Protein AF-A0A914FU04-F1 (afdb_monomer_lite)

Sequence (182 aa):
MMMSKKISLRIQPLIRNKRVRVFAIINTILTILNLILFIGCMVILGFLIFEAVEVSKRSQQDKPCIFQWTEWSPCPATCATSDKPPMKTRSVNQSSIIQARGSIYKPCPKDLASRKDFAPCNTHRCPIKLSSINEWTQCFREDVTNQNTKCYQMRNLTIGDYLVEIDIPDLTKDCDCRNAVN

pLDDT: mean 88.13, std 11.22, range [48.03, 98.06]

Foldseek 3Di:
DVVVVVVCVVCVVVCPDPVSVVVVVVVVVVVVVVVVVVVVVVVVVVVVVVVVVVVVVVQQDWDEWDWDKDDKDDFPDLADQDQAATKIKIAIPPVRTDFTGHDPYDTDDPCRRVDMDIDGDRHQHEADELVVQPAWDWKAFPDPVDLPGWIKIARDDDDDRHHYDDPDPPRIDTDDPVRHDD

Secondary structure (DSSP, 8-state):
-HHHHHHHHHHHHHHT-HHHHHHHHHHHHHHHHHHHHHHHHHHHHHHHHHHHHHHHHHHHS-B--B--BPPPPPPS-SSBSSSS--EEEEEB-GGG-B--BSSSSPPPPTTGGG-EEEEE---SBPPEEGGG---BPPEEES-SS-TT--EEEEB---SSS--EE---S--EEE--GGGEE-

Structure (mmCIF, N/CA/C/O backbone):
data_AF-A0A914FU04-F1
#
_entry.id   AF-A0A914FU04-F1
#
loop_
_atom_site.group_PDB
_atom_site.id
_atom_site.type_symbol
_atom_site.label_atom_id
_atom_site.label_alt_id
_atom_site.label_comp_id
_atom_site.label_asym_id
_atom_site.label_entity_id
_atom_site.label_seq_id
_atom_site.pdbx_PDB_ins_code
_atom_site.Cartn_x
_atom_site.Cartn_y
_atom_site.Cartn_z
_atom_site.occupancy
_atom_site.B_iso_or_equiv
_atom_site.auth_seq_id
_atom_site.auth_comp_id
_atom_site.auth_asym_id
_atom_site.auth_atom_id
_atom_site.pdbx_PDB_model_num
ATOM 1 N N . MET A 1 1 ? -36.208 11.514 84.196 1.00 48.03 1 MET A N 1
ATOM 2 C CA . MET A 1 1 ? -35.843 10.158 84.686 1.00 48.03 1 MET A CA 1
ATOM 3 C C . MET A 1 1 ? -37.041 9.236 85.011 1.00 48.03 1 MET A C 1
ATOM 5 O O . MET A 1 1 ? -36.856 8.028 85.066 1.00 48.03 1 MET A O 1
ATOM 9 N N . MET A 1 2 ? -38.278 9.738 85.176 1.00 49.72 2 MET A N 1
ATOM 10 C CA . MET A 1 2 ? -39.459 8.919 85.544 1.00 49.72 2 MET A CA 1
ATOM 11 C C . MET A 1 2 ? -40.087 8.087 84.401 1.00 49.72 2 MET A C 1
ATOM 13 O O . MET A 1 2 ? -40.674 7.038 84.662 1.00 49.72 2 MET A O 1
ATOM 17 N N . MET A 1 3 ? -39.948 8.504 83.136 1.00 48.69 3 MET A N 1
ATOM 18 C CA . MET A 1 3 ? -40.552 7.801 81.986 1.00 48.69 3 MET A CA 1
ATOM 19 C C . MET A 1 3 ? -39.904 6.436 81.692 1.00 48.69 3 MET A C 1
ATOM 21 O O . MET A 1 3 ? -40.602 5.482 81.362 1.00 48.69 3 MET A O 1
ATOM 25 N N . SER A 1 4 ? -38.589 6.313 81.901 1.00 55.47 4 SER A N 1
ATOM 26 C CA . SER A 1 4 ? -37.838 5.068 81.666 1.00 55.47 4 SER A CA 1
ATOM 27 C C . SER A 1 4 ? -38.262 3.931 82.618 1.00 55.47 4 SER A C 1
ATOM 29 O O . SER A 1 4 ? -38.421 2.784 82.200 1.00 55.47 4 SER A O 1
ATOM 31 N N . LYS A 1 5 ? -38.586 4.252 83.884 1.00 56.50 5 LYS A N 1
ATOM 32 C CA . LYS A 1 5 ? -39.082 3.267 84.868 1.00 56.50 5 LYS A CA 1
ATOM 33 C C . LYS A 1 5 ? -40.467 2.707 84.515 1.00 56.50 5 LYS A C 1
ATOM 35 O O . LYS A 1 5 ? -40.684 1.508 84.669 1.00 56.50 5 LYS A O 1
ATOM 40 N N . LYS A 1 6 ? -41.389 3.540 84.010 1.00 56.69 6 LYS A N 1
ATOM 41 C CA . LYS A 1 6 ? -42.739 3.099 83.594 1.00 56.69 6 LYS A CA 1
ATOM 42 C C . LYS A 1 6 ? -42.705 2.175 82.374 1.00 56.69 6 LYS A C 1
ATOM 44 O O . LYS A 1 6 ? -43.492 1.236 82.306 1.00 56.69 6 LYS A O 1
ATOM 49 N N . ILE A 1 7 ? -41.793 2.424 81.435 1.00 59.19 7 ILE A N 1
ATOM 50 C CA . ILE A 1 7 ? -41.605 1.586 80.243 1.00 59.19 7 ILE A CA 1
ATOM 51 C C . ILE A 1 7 ? -41.014 0.224 80.645 1.00 59.19 7 ILE A C 1
ATOM 53 O O . ILE A 1 7 ? -41.550 -0.812 80.261 1.00 59.19 7 ILE A O 1
ATOM 57 N N . SER A 1 8 ? -39.999 0.212 81.515 1.00 58.03 8 SER A N 1
ATOM 58 C CA . SER A 1 8 ? -39.380 -1.019 82.034 1.00 58.03 8 SER A CA 1
ATOM 59 C C . SER A 1 8 ? -40.375 -1.946 82.761 1.00 58.03 8 SER A C 1
ATOM 61 O O . SER A 1 8 ? -40.455 -3.136 82.448 1.00 58.03 8 SER A O 1
ATOM 63 N N . LEU A 1 9 ? -41.221 -1.396 83.643 1.00 58.91 9 LEU A N 1
ATOM 64 C CA . LEU A 1 9 ? -42.242 -2.154 84.391 1.00 58.91 9 LEU A CA 1
ATOM 65 C C . LEU A 1 9 ? -43.333 -2.766 83.4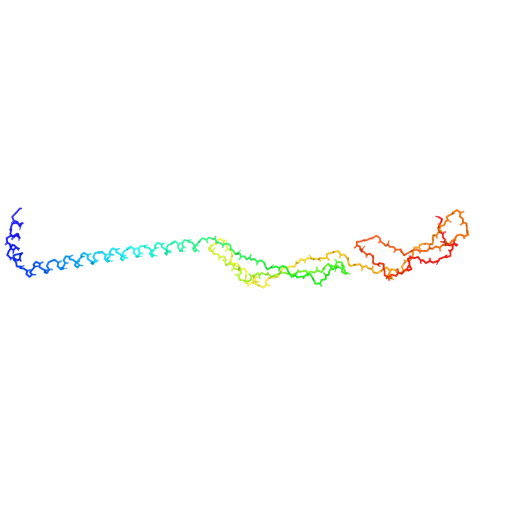96 1.00 58.91 9 LEU A C 1
ATOM 67 O O . LEU A 1 9 ? -43.872 -3.826 83.809 1.00 58.91 9 LEU A O 1
ATOM 71 N N . ARG A 1 10 ? -43.662 -2.117 82.373 1.00 62.94 10 ARG A N 1
ATOM 72 C CA . ARG A 1 10 ? -44.714 -2.572 81.447 1.00 62.94 10 ARG A CA 1
ATOM 73 C C . ARG A 1 10 ? -44.221 -3.649 80.474 1.00 62.94 10 ARG A C 1
ATOM 75 O O . ARG A 1 10 ? -45.011 -4.473 80.025 1.00 62.94 10 ARG A O 1
ATOM 82 N N . ILE A 1 11 ? -42.922 -3.664 80.175 1.00 65.19 11 ILE A N 1
ATOM 83 C CA . ILE A 1 11 ? -42.288 -4.612 79.244 1.00 65.19 11 ILE A CA 1
ATOM 84 C C . ILE A 1 11 ? -41.817 -5.890 79.968 1.00 65.19 11 ILE A C 1
ATOM 86 O O . ILE A 1 11 ? -41.813 -6.973 79.379 1.00 65.19 11 ILE A O 1
ATOM 90 N N . GLN A 1 12 ? -41.490 -5.801 81.261 1.00 65.31 12 GLN A N 1
ATOM 91 C CA . GLN A 1 12 ? -41.083 -6.931 82.109 1.00 65.31 12 GLN A CA 1
ATOM 92 C C . GLN A 1 12 ? -41.983 -8.189 82.015 1.00 65.31 12 GLN A C 1
ATOM 94 O O . GLN A 1 12 ? -41.436 -9.284 81.845 1.00 65.31 12 GLN A O 1
ATOM 99 N N . PRO A 1 13 ? -43.331 -8.096 82.079 1.00 63.00 13 PRO A N 1
ATOM 100 C CA . PRO A 1 13 ? -44.198 -9.272 81.952 1.00 63.00 13 PRO A CA 1
ATOM 101 C C . PRO A 1 13 ? -44.261 -9.831 80.521 1.00 63.00 13 PRO A C 1
ATOM 103 O O . PRO A 1 13 ? -44.359 -11.047 80.355 1.00 63.00 13 PRO A O 1
ATOM 106 N N . LEU A 1 14 ? -44.128 -8.989 79.486 1.00 61.16 14 LEU A N 1
ATOM 107 C CA . LEU A 1 14 ? -44.060 -9.436 78.085 1.00 61.16 14 LEU A CA 1
ATOM 108 C C . LEU A 1 14 ? -42.765 -10.200 77.791 1.00 61.16 14 LEU A C 1
ATOM 110 O O . LEU A 1 14 ? -42.796 -11.245 77.143 1.00 61.16 14 LEU A O 1
ATOM 114 N N . ILE A 1 15 ? -41.635 -9.719 78.314 1.00 64.31 15 ILE A N 1
ATOM 115 C CA . ILE A 1 15 ? -40.326 -10.368 78.162 1.00 64.31 15 ILE A CA 1
ATOM 116 C C . ILE A 1 15 ? -40.295 -11.737 78.849 1.00 64.31 15 ILE A C 1
ATOM 118 O O . ILE A 1 15 ? -39.498 -12.586 78.467 1.00 64.31 15 ILE A O 1
ATOM 122 N N . ARG A 1 16 ? -41.141 -12.003 79.848 1.00 72.94 16 ARG A N 1
ATOM 123 C CA . ARG A 1 16 ? -41.168 -13.297 80.551 1.00 72.94 16 ARG A CA 1
ATOM 124 C C . ARG A 1 16 ? -41.866 -14.407 79.750 1.00 72.94 16 ARG A C 1
ATOM 126 O O . ARG A 1 16 ? -41.685 -15.583 80.062 1.00 72.94 16 ARG A O 1
ATOM 133 N N . ASN A 1 17 ? -42.626 -14.065 78.707 1.00 81.56 17 ASN A N 1
ATOM 134 C CA . ASN A 1 17 ? -43.338 -15.033 77.874 1.00 81.56 17 ASN A CA 1
ATOM 135 C C . ASN A 1 17 ? -42.405 -15.664 76.819 1.00 81.56 17 ASN A C 1
ATOM 137 O O . ASN A 1 17 ? -41.857 -14.972 75.959 1.00 81.56 17 ASN A O 1
ATOM 141 N N . LYS A 1 18 ? -42.261 -17.001 76.851 1.00 80.75 18 LYS A N 1
ATOM 142 C CA . LYS A 1 18 ? -41.413 -17.767 75.915 1.00 80.75 18 LYS A CA 1
ATOM 143 C C . LYS A 1 18 ? -41.733 -17.477 74.445 1.00 80.75 18 LYS A C 1
ATOM 145 O O . LYS A 1 18 ? -40.806 -17.341 73.654 1.00 80.75 18 LYS A O 1
ATOM 150 N N . ARG A 1 19 ? -43.015 -17.344 74.079 1.00 84.56 19 ARG A N 1
ATOM 151 C CA . ARG A 1 19 ? -43.423 -17.094 72.684 1.00 84.56 19 ARG A CA 1
ATOM 152 C C . ARG A 1 19 ? -42.933 -15.729 72.200 1.00 84.56 19 ARG A C 1
ATOM 154 O O . ARG A 1 19 ? -42.362 -15.636 71.122 1.00 84.56 19 ARG A O 1
ATOM 161 N N . VAL A 1 20 ? -43.078 -14.698 73.034 1.00 84.88 20 VAL A N 1
ATOM 162 C CA . VAL A 1 20 ? -42.645 -13.325 72.721 1.00 84.88 20 VAL A CA 1
ATOM 163 C C . VAL A 1 20 ? -41.125 -13.255 72.534 1.00 84.88 20 VAL A C 1
ATOM 165 O O . VAL A 1 20 ? -40.662 -12.596 71.609 1.00 84.88 20 VAL A O 1
ATOM 168 N N . ARG A 1 21 ? -40.340 -13.98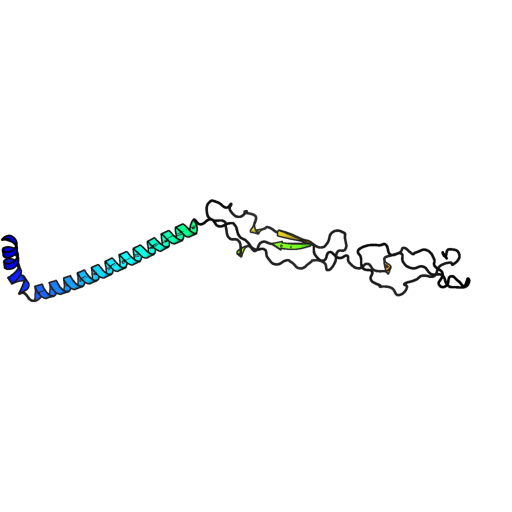7 73.339 1.00 81.81 21 ARG A N 1
ATOM 169 C CA . ARG A 1 21 ? -38.878 -14.080 73.158 1.00 81.81 21 ARG A CA 1
ATOM 170 C C . ARG A 1 21 ? -38.483 -14.749 71.846 1.00 81.81 21 ARG A C 1
ATOM 172 O O . ARG A 1 21 ? -37.610 -14.238 71.158 1.00 81.81 21 ARG A O 1
ATOM 179 N N . VAL A 1 22 ? -39.119 -15.868 71.496 1.00 87.12 22 VAL A N 1
ATOM 180 C CA . VAL A 1 22 ? -38.835 -16.578 70.238 1.00 87.12 22 VAL A CA 1
ATOM 181 C C . VAL A 1 22 ? -39.160 -15.689 69.035 1.00 87.12 22 VAL A C 1
ATOM 183 O O . VAL A 1 22 ? -38.320 -15.544 68.152 1.00 87.12 22 VAL A O 1
ATOM 186 N N . PHE A 1 23 ? -40.311 -15.009 69.039 1.00 88.25 23 PHE A N 1
ATOM 187 C CA . PHE A 1 23 ? -40.650 -14.031 67.999 1.00 88.25 23 PHE A CA 1
ATOM 188 C C . PHE A 1 23 ? -39.658 -12.862 67.936 1.00 88.25 23 PHE A C 1
ATOM 190 O O . PHE A 1 23 ? -39.280 -12.448 66.844 1.00 88.25 23 PHE A O 1
ATOM 197 N N . ALA A 1 24 ? -39.189 -12.354 69.081 1.00 87.69 24 ALA A N 1
ATOM 198 C CA . ALA A 1 24 ? -38.183 -11.294 69.117 1.00 87.69 24 ALA A CA 1
ATOM 199 C C . ALA A 1 24 ? -36.833 -11.749 68.534 1.00 87.69 24 ALA A C 1
ATOM 201 O O . ALA A 1 24 ? -36.202 -10.987 67.804 1.00 87.69 24 ALA A O 1
ATOM 202 N N . ILE A 1 25 ? -36.413 -12.993 68.794 1.00 89.31 25 ILE A N 1
ATOM 203 C CA . ILE A 1 25 ? -35.187 -13.576 68.227 1.00 89.31 25 ILE A CA 1
ATOM 204 C C . ILE A 1 25 ? -35.327 -13.730 66.710 1.00 89.31 25 ILE A C 1
ATOM 206 O O . ILE A 1 25 ? -34.455 -13.277 65.976 1.00 89.31 25 ILE A O 1
ATOM 210 N N . ILE A 1 26 ? -36.440 -14.296 66.233 1.00 92.50 26 ILE A N 1
ATOM 211 C CA . ILE A 1 26 ? -36.700 -14.474 64.796 1.00 92.50 26 ILE A CA 1
ATOM 212 C C . ILE A 1 26 ? -36.731 -13.120 64.076 1.00 92.50 26 ILE A C 1
ATOM 214 O O . ILE A 1 26 ? -36.065 -12.963 63.057 1.00 92.50 26 ILE A O 1
ATOM 218 N N . ASN A 1 27 ? -37.427 -12.121 64.629 1.00 92.25 27 ASN A N 1
ATOM 219 C CA . ASN A 1 27 ? -37.453 -10.772 64.061 1.00 92.25 27 ASN A CA 1
ATOM 220 C C . ASN A 1 27 ? -36.069 -10.121 64.049 1.00 92.25 27 ASN A C 1
ATOM 222 O O . ASN A 1 27 ? -35.742 -9.455 63.076 1.00 92.25 27 ASN A O 1
ATOM 226 N N . THR A 1 28 ? -35.255 -10.337 65.087 1.00 93.00 28 THR A N 1
ATOM 227 C CA . THR A 1 28 ? -33.868 -9.843 65.132 1.00 93.00 28 THR A CA 1
ATOM 228 C C . THR A 1 28 ? -32.998 -10.499 64.057 1.00 93.00 28 THR A C 1
ATOM 230 O O . THR A 1 28 ? -32.214 -9.829 63.394 1.00 93.00 28 THR A O 1
ATOM 233 N N . ILE A 1 29 ? -33.144 -11.807 63.840 1.00 95.31 29 ILE A N 1
ATOM 234 C CA . ILE A 1 29 ? -32.414 -12.517 62.780 1.00 95.31 29 ILE A CA 1
ATOM 235 C C . ILE A 1 29 ? -32.860 -12.014 61.400 1.00 95.31 29 ILE A C 1
ATOM 237 O O . ILE A 1 29 ? -32.022 -11.727 60.548 1.00 95.31 29 ILE A O 1
ATOM 241 N N . LEU A 1 30 ? -34.168 -11.852 61.187 1.00 94.69 30 LEU A N 1
ATOM 242 C CA . LEU A 1 30 ? -34.728 -11.331 59.938 1.00 94.69 30 LEU A CA 1
ATOM 243 C C . LEU A 1 30 ? -34.289 -9.891 59.658 1.00 94.69 30 LEU A C 1
ATOM 245 O O . LEU A 1 30 ? -34.007 -9.560 58.507 1.00 94.69 30 LEU A O 1
ATOM 249 N N . THR A 1 31 ? -34.204 -9.024 60.669 1.00 96.00 31 THR A N 1
ATOM 250 C CA . THR A 1 31 ? -33.689 -7.660 60.478 1.00 96.00 31 THR A CA 1
ATOM 251 C C . THR A 1 31 ? -32.204 -7.659 60.143 1.00 96.00 31 THR A C 1
ATOM 253 O O . THR A 1 31 ? -31.807 -6.912 59.253 1.00 96.00 31 THR A O 1
ATOM 256 N N . ILE A 1 32 ? -31.394 -8.523 60.764 1.00 96.12 32 ILE A N 1
ATOM 257 C CA . ILE A 1 32 ? -29.972 -8.675 60.411 1.00 96.12 32 ILE A CA 1
ATOM 258 C C . ILE A 1 32 ? -29.816 -9.162 58.964 1.00 96.12 32 ILE A C 1
ATOM 260 O O . ILE A 1 32 ? -29.034 -8.584 58.212 1.00 96.12 32 ILE A O 1
ATOM 264 N N . LEU A 1 33 ? -30.582 -10.172 58.540 1.00 96.50 33 LEU A N 1
ATOM 265 C CA . LEU A 1 33 ? -30.542 -10.676 57.161 1.00 96.50 33 LEU A CA 1
ATOM 266 C C . LEU A 1 33 ? -30.944 -9.603 56.142 1.00 96.50 33 LEU A C 1
ATOM 268 O O . LEU A 1 33 ? -30.251 -9.424 55.143 1.00 96.50 33 LEU A O 1
ATOM 272 N N . ASN A 1 34 ? -32.015 -8.850 56.410 1.00 95.81 34 ASN A N 1
ATOM 273 C CA . ASN A 1 34 ? -32.426 -7.736 55.551 1.00 95.81 34 ASN A CA 1
ATOM 274 C C . ASN A 1 34 ? -31.367 -6.628 55.495 1.00 95.81 34 ASN A C 1
ATOM 276 O O . ASN A 1 34 ? -31.138 -6.067 54.427 1.00 95.81 34 ASN A O 1
ATOM 280 N N . LEU A 1 35 ? -30.693 -6.331 56.613 1.00 96.75 35 LEU A N 1
ATOM 281 C CA . LEU A 1 35 ? -29.610 -5.347 56.650 1.00 96.75 35 LEU A CA 1
ATOM 282 C C . LEU A 1 35 ? -28.420 -5.797 55.791 1.00 96.75 35 LEU A C 1
ATOM 284 O O . LEU A 1 35 ? -27.905 -5.008 55.005 1.00 96.75 35 LEU A O 1
ATOM 288 N N . ILE A 1 36 ? -28.011 -7.065 55.901 1.00 96.81 36 ILE A N 1
ATOM 289 C CA . ILE A 1 36 ? -26.933 -7.638 55.081 1.00 96.81 36 ILE A CA 1
ATOM 290 C C . ILE A 1 36 ? -27.305 -7.575 53.598 1.00 96.81 36 ILE A C 1
ATOM 292 O O . ILE A 1 36 ? -26.490 -7.156 52.778 1.00 96.81 36 ILE A O 1
ATOM 296 N N . LEU A 1 37 ? -28.541 -7.946 53.255 1.00 97.00 37 LEU A N 1
ATOM 297 C CA . LEU A 1 37 ? -29.020 -7.928 51.876 1.00 97.00 37 LEU A CA 1
ATOM 298 C C . LEU A 1 37 ? -29.073 -6.500 51.319 1.00 97.00 37 LEU A C 1
ATOM 300 O O . LEU A 1 37 ? -28.612 -6.263 50.207 1.00 97.00 37 LEU A O 1
ATOM 304 N N . PHE A 1 38 ? -29.536 -5.535 52.117 1.00 97.25 38 PHE A N 1
ATOM 305 C CA . PHE A 1 38 ? -29.529 -4.119 51.755 1.00 97.25 38 PHE A CA 1
ATOM 306 C C . PHE A 1 38 ? -28.109 -3.594 51.510 1.00 97.25 38 PHE A C 1
ATOM 308 O O . PHE A 1 38 ? -27.859 -2.965 50.483 1.00 97.25 38 PHE A O 1
ATOM 315 N N . ILE A 1 39 ? -27.161 -3.892 52.405 1.00 96.94 39 ILE A N 1
ATOM 316 C CA . ILE A 1 39 ? -25.751 -3.511 52.229 1.00 96.94 39 ILE A CA 1
ATOM 317 C C . ILE A 1 39 ? -25.187 -4.147 50.952 1.00 96.94 39 ILE A C 1
ATOM 319 O O . ILE A 1 39 ? -24.548 -3.456 50.160 1.00 96.94 39 ILE A O 1
ATOM 323 N N . GLY A 1 40 ? -25.474 -5.427 50.705 1.00 97.25 40 GLY A N 1
ATOM 324 C CA . GLY A 1 40 ? -25.080 -6.120 49.478 1.00 97.25 40 GLY A CA 1
ATOM 325 C C . GLY A 1 40 ? -25.619 -5.438 48.217 1.00 97.25 40 GLY A C 1
ATOM 326 O O . GLY A 1 40 ? -24.856 -5.169 47.290 1.00 97.25 40 GLY A O 1
ATOM 327 N N . CYS A 1 41 ? -26.904 -5.076 48.203 1.00 97.12 41 CYS A N 1
ATOM 328 C CA . CYS A 1 41 ? -27.508 -4.327 47.100 1.00 97.12 41 CYS A CA 1
ATOM 329 C C . CYS A 1 41 ? -26.830 -2.970 46.883 1.00 97.12 41 CYS A C 1
ATOM 331 O O . CYS A 1 41 ? -26.550 -2.616 45.740 1.00 97.12 41 CYS A O 1
ATOM 333 N N . MET A 1 42 ? -26.527 -2.233 47.956 1.00 96.88 42 MET A N 1
ATOM 334 C CA . MET A 1 42 ? -25.850 -0.934 47.864 1.00 96.88 42 MET A CA 1
ATOM 335 C C . MET A 1 42 ? -24.437 -1.053 47.283 1.00 96.88 42 MET A C 1
ATOM 337 O O . MET A 1 42 ? -24.046 -0.224 46.463 1.00 96.88 42 MET A O 1
ATOM 341 N N . VAL A 1 43 ? -23.688 -2.097 47.649 1.00 97.25 43 VAL A N 1
ATOM 342 C CA . VAL A 1 43 ? -22.356 -2.364 47.081 1.00 97.25 43 VAL A CA 1
ATOM 343 C C . VAL A 1 43 ? -22.451 -2.683 45.588 1.00 97.25 43 VAL A C 1
ATOM 345 O O . VAL A 1 43 ? -21.704 -2.108 44.797 1.00 97.25 43 VAL A O 1
ATOM 348 N N . ILE A 1 44 ? -23.392 -3.544 45.185 1.00 97.19 44 ILE A N 1
ATOM 349 C CA . ILE A 1 44 ? -23.601 -3.889 43.769 1.00 97.19 44 ILE A CA 1
ATOM 350 C C . ILE A 1 44 ? -23.993 -2.644 42.964 1.00 97.19 44 ILE A C 1
ATOM 352 O O . ILE A 1 44 ? -23.416 -2.396 41.908 1.00 97.19 44 ILE A O 1
ATOM 356 N N . LEU A 1 45 ? -24.920 -1.826 43.470 1.00 97.25 45 LEU A N 1
ATOM 357 C CA . LEU A 1 45 ? -25.302 -0.556 42.845 1.00 97.25 45 LEU A CA 1
ATOM 358 C C . LEU A 1 45 ? -24.106 0.387 42.689 1.00 97.25 45 LEU A C 1
ATOM 360 O O . LEU A 1 45 ? -23.908 0.943 41.611 1.00 97.25 45 LEU A O 1
ATOM 364 N N . GLY A 1 46 ? -23.287 0.532 43.732 1.00 97.06 46 GLY A N 1
ATOM 365 C CA . GLY A 1 46 ? -22.067 1.335 43.678 1.00 97.06 46 GLY A CA 1
ATOM 366 C C . GLY A 1 46 ? -21.092 0.849 42.605 1.00 97.06 46 GLY A C 1
ATOM 367 O O . GLY A 1 46 ? -20.572 1.662 41.841 1.00 97.06 46 GLY A O 1
ATOM 368 N N . PHE A 1 47 ? -20.896 -0.467 42.493 1.00 96.94 47 PHE A N 1
ATOM 369 C CA . PHE A 1 47 ? -20.041 -1.068 41.469 1.00 96.94 47 PHE A CA 1
ATOM 370 C C . PHE A 1 47 ? -20.574 -0.818 40.050 1.00 96.94 47 PHE A C 1
ATOM 372 O O . PHE A 1 47 ? -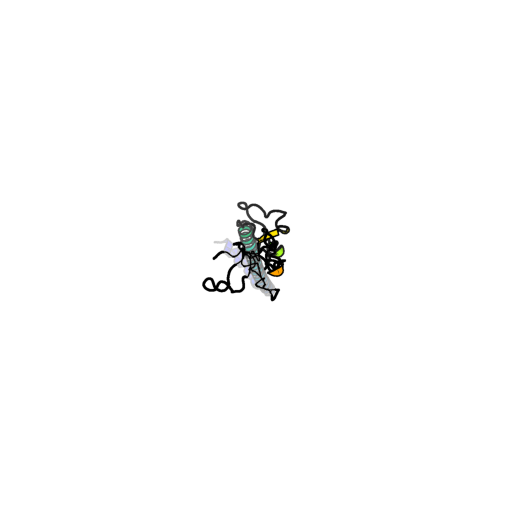19.825 -0.383 39.179 1.00 96.94 47 PHE A O 1
ATOM 379 N N . LEU A 1 48 ? -21.878 -1.008 39.825 1.00 96.38 48 LEU A N 1
ATOM 380 C CA . LEU A 1 48 ? -22.508 -0.746 38.525 1.00 96.38 48 LEU A CA 1
ATOM 381 C C . LEU A 1 48 ? -22.388 0.726 38.109 1.00 96.38 48 LEU A C 1
ATOM 383 O O . LEU A 1 48 ? -22.110 1.015 36.946 1.00 96.38 48 LEU A O 1
ATOM 387 N N . ILE A 1 49 ? -22.569 1.658 39.050 1.00 96.38 49 ILE A N 1
ATOM 388 C CA . ILE A 1 49 ? -22.400 3.096 38.794 1.00 96.38 49 ILE A CA 1
ATOM 389 C C . ILE A 1 49 ? -20.940 3.413 38.462 1.00 96.38 49 ILE A C 1
ATOM 391 O O . ILE A 1 49 ? -20.682 4.162 37.520 1.00 96.38 49 ILE A O 1
ATOM 395 N N . PHE A 1 50 ? -19.988 2.849 39.209 1.00 95.94 50 PHE A N 1
ATOM 396 C CA . PHE A 1 50 ? -18.563 3.052 38.960 1.00 95.94 50 PHE A CA 1
ATOM 397 C C . PHE A 1 50 ? -18.170 2.605 37.548 1.00 95.94 50 PHE A C 1
ATOM 399 O O . PHE A 1 50 ? -17.607 3.398 36.792 1.00 95.94 50 PHE A O 1
ATOM 406 N N . GLU A 1 51 ? -18.543 1.383 37.164 1.00 93.94 51 GLU A N 1
ATOM 407 C CA . GLU A 1 51 ? -18.297 0.854 35.819 1.00 93.94 51 GLU A CA 1
ATOM 408 C C . GLU A 1 51 ? -18.966 1.720 34.742 1.00 93.94 51 GLU A C 1
ATOM 410 O O . GLU A 1 51 ? -18.338 2.067 33.742 1.00 93.94 51 GLU A O 1
ATOM 415 N N . ALA A 1 52 ? -20.211 2.158 34.956 1.00 92.81 52 ALA A N 1
ATOM 416 C CA . ALA A 1 52 ? -20.907 3.031 34.010 1.00 92.81 52 ALA A CA 1
ATOM 417 C C . ALA A 1 52 ? -20.186 4.378 33.809 1.00 92.81 52 ALA A C 1
ATOM 419 O O . ALA A 1 52 ? -20.049 4.854 32.677 1.00 92.81 52 ALA A O 1
ATOM 420 N N . VAL A 1 53 ? -19.690 4.986 34.890 1.00 92.25 53 VAL A N 1
ATOM 421 C CA . VAL A 1 53 ? -18.921 6.238 34.830 1.00 92.25 53 VAL A CA 1
ATOM 422 C C . VAL A 1 53 ? -17.590 6.026 34.115 1.00 92.25 53 VAL A C 1
ATOM 424 O O . VAL A 1 53 ? -17.222 6.835 33.260 1.00 92.25 53 VAL A O 1
ATOM 427 N N . GLU A 1 54 ? -16.873 4.951 34.428 1.00 90.81 54 GLU A N 1
ATOM 428 C CA . GLU A 1 54 ? -15.568 4.664 33.834 1.00 90.81 54 GLU A CA 1
ATOM 429 C C . GLU A 1 54 ? -15.683 4.345 32.335 1.00 90.81 54 GLU A C 1
ATOM 431 O O . GLU A 1 54 ? -14.919 4.868 31.517 1.00 90.81 54 GLU A O 1
ATOM 436 N N . VAL A 1 55 ? -16.700 3.574 31.940 1.00 88.00 55 VAL A N 1
ATOM 437 C CA . VAL A 1 55 ? -17.028 3.316 30.531 1.00 88.00 55 VAL A CA 1
ATOM 438 C C . VAL A 1 55 ? -17.394 4.610 29.809 1.00 88.00 55 VAL A C 1
ATOM 440 O O . VAL A 1 55 ? -16.903 4.840 28.702 1.00 88.00 55 VAL A O 1
ATOM 443 N N . SER A 1 56 ? -18.192 5.485 30.427 1.00 85.69 56 SER A N 1
ATOM 444 C CA . SER A 1 56 ? -18.529 6.796 29.859 1.00 85.69 56 SER A CA 1
ATOM 445 C C . SER A 1 56 ? -17.277 7.647 29.628 1.00 85.69 56 SER A C 1
ATOM 447 O O . SER A 1 56 ? -17.063 8.149 28.523 1.00 85.69 56 SER A O 1
ATOM 449 N N . LYS A 1 57 ? -16.386 7.738 30.623 1.00 85.31 57 LYS A N 1
ATOM 450 C CA . LYS A 1 57 ? -15.111 8.464 30.495 1.00 85.31 57 LYS A CA 1
ATOM 451 C C . LYS A 1 57 ? -14.249 7.899 29.373 1.00 85.31 57 LYS A C 1
ATOM 453 O O . LYS A 1 57 ? -13.755 8.650 28.536 1.00 85.31 57 LYS A O 1
ATOM 458 N N . ARG A 1 58 ? -14.097 6.575 29.308 1.00 78.25 58 ARG A N 1
ATOM 459 C CA . ARG A 1 58 ? -13.325 5.908 28.250 1.00 78.25 58 ARG A CA 1
ATOM 460 C C . ARG A 1 58 ? -13.968 6.076 26.871 1.00 78.25 58 ARG A C 1
ATOM 462 O O . ARG A 1 58 ? -13.255 6.150 25.875 1.00 78.25 58 ARG A O 1
ATOM 469 N N . SER A 1 59 ? -15.295 6.146 26.801 1.00 75.31 59 SER A N 1
ATOM 470 C CA . SER A 1 59 ? -16.028 6.427 25.564 1.00 75.31 59 SER A CA 1
ATOM 471 C C . SER A 1 59 ? -15.834 7.866 25.081 1.00 75.31 59 SER A C 1
ATOM 473 O O . SER A 1 59 ? -15.880 8.101 23.876 1.00 75.31 59 SER A O 1
ATOM 475 N N . GLN A 1 60 ? -15.629 8.813 25.999 1.00 77.56 60 GLN A N 1
ATOM 476 C CA . GLN A 1 60 ? -15.373 10.221 25.686 1.00 77.56 60 GLN A CA 1
ATOM 477 C C . GLN A 1 60 ? -13.908 10.518 25.349 1.00 77.56 60 GLN A C 1
ATOM 479 O O . GLN A 1 60 ? -13.631 11.582 24.804 1.00 77.56 60 GLN A O 1
ATOM 484 N N . GLN A 1 61 ? -12.974 9.604 25.636 1.00 84.75 61 GLN A N 1
ATOM 485 C CA . GLN A 1 61 ? -11.578 9.780 25.241 1.00 84.75 61 GLN A CA 1
ATOM 486 C C . GLN A 1 61 ? -11.451 9.897 23.722 1.00 84.75 61 GLN A C 1
ATOM 488 O O . GLN A 1 61 ? -11.896 9.019 22.974 1.00 84.75 61 GLN A O 1
ATOM 493 N N . ASP A 1 62 ? -10.781 10.962 23.287 1.00 87.88 62 ASP A N 1
ATOM 494 C CA . ASP A 1 62 ? -10.523 11.207 21.879 1.00 87.88 62 ASP A CA 1
ATOM 495 C C . ASP A 1 62 ? -9.624 10.111 21.300 1.00 87.88 62 ASP A C 1
ATOM 497 O O . ASP A 1 62 ? -8.507 9.868 21.765 1.00 87.88 62 ASP A O 1
ATOM 501 N N . LYS A 1 63 ? -10.117 9.436 20.260 1.00 90.38 63 LYS A N 1
ATOM 502 C CA . LYS A 1 63 ? -9.352 8.450 19.494 1.00 90.38 63 LYS A CA 1
ATOM 503 C C . LYS A 1 63 ? -9.473 8.753 18.006 1.00 90.38 63 LYS A C 1
ATOM 505 O O . LYS A 1 63 ? -10.591 8.971 17.537 1.00 90.38 63 LYS A O 1
ATOM 510 N N . PRO A 1 64 ? -8.362 8.753 17.254 1.00 93.94 64 PRO A N 1
ATOM 511 C CA . PRO A 1 64 ? -8.411 9.009 15.824 1.00 93.94 64 PRO A CA 1
ATOM 512 C C . PRO A 1 64 ? -9.025 7.828 15.067 1.00 93.94 64 PRO A C 1
ATOM 514 O O . PRO A 1 64 ? -9.168 6.725 15.597 1.00 93.94 64 PRO A O 1
ATOM 517 N N . CYS A 1 65 ? -9.351 8.064 13.797 1.00 94.19 65 CYS A N 1
ATOM 518 C CA . CYS A 1 65 ? -9.615 6.990 12.850 1.00 94.19 65 CYS A CA 1
ATOM 519 C C . CYS A 1 65 ? -8.326 6.185 12.631 1.00 94.19 65 CYS A C 1
ATOM 521 O O . CYS A 1 65 ? -7.311 6.756 12.228 1.00 94.19 65 CYS A O 1
ATOM 523 N N . ILE A 1 66 ? -8.362 4.879 12.887 1.00 95.38 66 ILE A N 1
ATOM 524 C CA . ILE A 1 66 ? -7.209 3.984 12.720 1.00 95.38 66 ILE A CA 1
ATOM 525 C C . ILE A 1 66 ? -7.613 2.859 11.775 1.00 95.38 66 ILE A C 1
ATOM 527 O O . ILE A 1 66 ? -8.725 2.345 11.853 1.00 95.38 66 ILE A O 1
ATOM 531 N N . PHE A 1 67 ? -6.716 2.483 10.874 1.00 96.31 67 PHE A N 1
ATOM 532 C CA . PHE A 1 67 ? -6.891 1.353 9.974 1.00 96.31 67 PHE A CA 1
ATOM 533 C C . PHE A 1 67 ? -5.524 0.808 9.570 1.00 96.31 67 PHE A C 1
ATOM 535 O O . PHE A 1 67 ? -4.503 1.490 9.686 1.00 96.31 67 PHE A O 1
ATOM 542 N N . GLN A 1 68 ? -5.514 -0.421 9.078 1.00 97.62 68 GLN A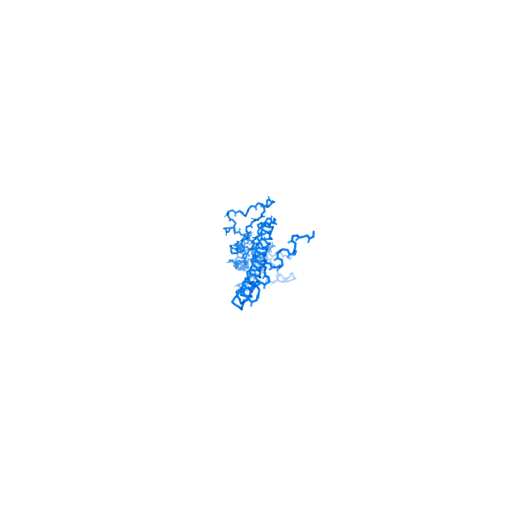 N 1
ATOM 543 C CA . GLN A 1 68 ? -4.341 -1.068 8.516 1.00 97.62 68 GLN A CA 1
ATOM 544 C C . GLN A 1 68 ? -4.557 -1.317 7.028 1.00 97.62 68 GLN A C 1
ATOM 546 O O . GLN A 1 68 ? -5.680 -1.517 6.563 1.00 97.62 68 GLN A O 1
ATOM 551 N N . TRP A 1 69 ? -3.465 -1.310 6.277 1.00 97.94 69 TRP A N 1
ATOM 552 C CA . TRP A 1 69 ? -3.466 -1.792 4.903 1.00 97.94 69 TRP A CA 1
ATOM 553 C C . TRP A 1 69 ? -3.341 -3.315 4.889 1.00 97.94 69 TRP A C 1
ATOM 555 O O . TRP A 1 69 ? -2.738 -3.899 5.787 1.00 97.94 69 TRP A O 1
ATOM 565 N N . THR A 1 70 ? -3.896 -3.955 3.866 1.00 97.94 70 THR A N 1
ATOM 566 C CA . THR A 1 70 ? -3.570 -5.343 3.544 1.00 97.94 70 THR A CA 1
ATOM 567 C C . THR A 1 70 ? -2.129 -5.445 3.056 1.00 97.94 70 THR A C 1
ATOM 569 O O . THR A 1 70 ? -1.509 -4.447 2.667 1.00 97.94 70 THR A O 1
ATOM 572 N N . GLU A 1 71 ? -1.631 -6.676 2.997 1.00 97.81 71 GLU A N 1
ATOM 573 C CA . GLU A 1 71 ? -0.404 -6.971 2.270 1.00 97.81 71 GLU A CA 1
ATOM 574 C C . GLU A 1 71 ? -0.500 -6.527 0.806 1.00 97.81 71 GLU A C 1
ATOM 576 O O . GLU A 1 71 ? -1.588 -6.418 0.221 1.00 97.81 71 GLU A O 1
ATOM 581 N N . TRP A 1 72 ? 0.664 -6.248 0.226 1.00 98.00 72 TRP A N 1
ATOM 582 C CA . TRP A 1 72 ? 0.772 -5.930 -1.190 1.00 98.00 72 TRP A CA 1
ATOM 583 C C . TRP A 1 72 ? 0.417 -7.141 -2.051 1.00 98.00 72 TRP A C 1
ATOM 585 O O . TRP A 1 72 ? 0.836 -8.264 -1.777 1.00 98.00 72 TRP A O 1
ATOM 595 N N . SER A 1 73 ? -0.293 -6.893 -3.150 1.00 97.94 73 SER A N 1
ATOM 596 C CA . SER A 1 73 ? -0.494 -7.886 -4.194 1.00 97.94 73 SER A CA 1
ATOM 597 C C . SER A 1 73 ? 0.849 -8.290 -4.814 1.00 97.94 73 SER A C 1
ATOM 599 O O . SER A 1 73 ? 1.782 -7.477 -4.859 1.00 97.94 73 SER A O 1
ATOM 601 N N . PRO A 1 74 ? 0.939 -9.504 -5.379 1.00 97.50 74 PRO A N 1
ATOM 602 C CA . PRO A 1 74 ? 2.042 -9.862 -6.256 1.00 97.50 74 PRO A CA 1
ATOM 603 C C . PRO A 1 74 ? 2.195 -8.847 -7.392 1.00 97.50 74 PRO A C 1
ATOM 605 O O . PRO A 1 74 ? 1.222 -8.223 -7.833 1.00 97.50 74 PRO A O 1
ATOM 608 N N . CYS A 1 75 ? 3.427 -8.685 -7.862 1.00 97.25 75 CYS A N 1
ATOM 609 C CA . CYS A 1 75 ? 3.700 -7.873 -9.036 1.00 97.25 75 CYS A CA 1
ATOM 610 C C . CYS A 1 75 ? 3.176 -8.567 -10.293 1.00 97.25 75 CYS A C 1
ATOM 612 O O . CYS A 1 75 ? 3.447 -9.754 -10.472 1.00 97.25 75 CYS A O 1
ATOM 614 N N . PRO A 1 76 ? 2.467 -7.848 -11.180 1.00 96.25 76 PRO A N 1
ATOM 615 C CA . PRO A 1 76 ? 1.861 -8.454 -12.363 1.00 96.25 76 PRO A CA 1
ATOM 616 C C . PRO A 1 76 ? 2.891 -8.855 -13.428 1.00 96.25 76 PRO A C 1
ATOM 618 O O . PRO A 1 76 ? 2.595 -9.686 -14.278 1.00 96.25 76 PRO A O 1
ATOM 621 N N . ALA A 1 77 ? 4.093 -8.277 -13.387 1.00 95.62 77 ALA A N 1
ATOM 622 C CA . ALA A 1 77 ? 5.200 -8.626 -14.266 1.00 95.62 77 ALA A CA 1
ATOM 623 C C . ALA A 1 77 ? 6.502 -8.684 -13.467 1.00 95.62 77 ALA A C 1
ATOM 625 O O . ALA A 1 77 ? 6.642 -8.004 -12.448 1.00 95.62 77 ALA A O 1
ATOM 626 N N . THR A 1 78 ? 7.451 -9.493 -13.931 1.00 95.12 78 THR A N 1
ATOM 627 C CA . THR A 1 78 ? 8.773 -9.679 -13.315 1.00 95.12 78 THR A CA 1
ATOM 628 C C . THR A 1 78 ? 9.742 -8.540 -13.613 1.00 95.12 78 THR A C 1
ATOM 630 O O . THR A 1 78 ? 10.693 -8.374 -12.862 1.00 95.12 78 THR A O 1
ATOM 633 N N . CYS A 1 79 ? 9.476 -7.751 -14.655 1.00 93.62 79 CYS A N 1
ATOM 634 C CA . CYS A 1 79 ? 10.291 -6.638 -15.135 1.00 93.62 79 CYS A CA 1
ATOM 635 C C . CYS A 1 79 ? 9.418 -5.608 -15.881 1.00 93.62 79 CYS A C 1
ATOM 637 O O . CYS A 1 79 ? 8.255 -5.874 -16.204 1.00 93.62 79 CYS A O 1
ATOM 639 N N . ALA A 1 80 ? 9.970 -4.429 -16.164 1.00 93.88 80 ALA A N 1
ATOM 640 C CA . ALA A 1 80 ? 9.315 -3.353 -16.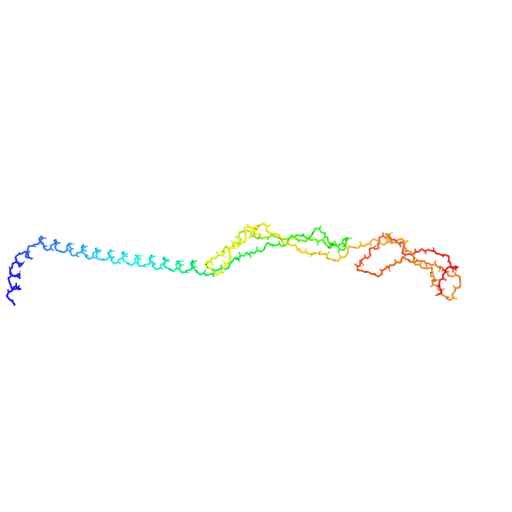898 1.00 93.88 80 ALA A CA 1
ATOM 641 C C . ALA A 1 80 ? 9.594 -3.443 -18.410 1.00 93.88 80 ALA A C 1
ATOM 643 O O . ALA A 1 80 ? 10.733 -3.322 -18.859 1.00 93.88 80 ALA A O 1
ATOM 644 N N . THR A 1 81 ? 8.544 -3.609 -19.215 1.00 89.56 81 THR A N 1
ATOM 645 C CA . THR A 1 81 ? 8.628 -3.598 -20.690 1.00 89.56 81 THR A CA 1
ATOM 646 C C . THR A 1 81 ? 8.570 -2.192 -21.288 1.00 89.56 81 THR A C 1
ATOM 648 O O . THR A 1 81 ? 8.877 -2.001 -22.459 1.00 89.56 81 THR A O 1
ATOM 651 N N . SER A 1 82 ? 8.174 -1.199 -20.493 1.00 86.38 82 SER A N 1
ATOM 652 C CA . SER A 1 82 ? 8.028 0.198 -20.902 1.00 86.38 82 SER A CA 1
ATOM 653 C C . SER A 1 82 ? 8.560 1.128 -19.816 1.00 86.38 82 SER A C 1
ATOM 655 O O . SER A 1 82 ? 8.937 0.669 -18.737 1.00 86.38 82 SER A O 1
ATOM 657 N N . ASP A 1 83 ? 8.562 2.437 -20.079 1.00 86.56 83 ASP A N 1
ATOM 658 C CA . ASP A 1 83 ? 8.991 3.446 -19.096 1.00 86.56 83 ASP A CA 1
ATOM 659 C C . ASP A 1 83 ? 8.118 3.459 -17.843 1.00 86.56 83 ASP A C 1
ATOM 661 O O . ASP A 1 83 ? 8.520 3.960 -16.794 1.00 86.56 83 ASP A O 1
ATOM 665 N N . LYS A 1 84 ? 6.924 2.873 -17.942 1.00 91.12 84 LYS A N 1
ATOM 666 C CA . LYS A 1 84 ? 6.022 2.678 -16.818 1.00 91.12 84 LYS A CA 1
ATOM 667 C C . LYS A 1 84 ? 6.269 1.287 -16.225 1.00 91.12 84 LYS A C 1
ATOM 669 O O . LYS A 1 84 ? 5.974 0.292 -16.896 1.00 91.12 84 LYS A O 1
ATOM 674 N N . PRO A 1 85 ? 6.790 1.197 -14.988 1.00 93.25 85 PRO A N 1
ATOM 675 C CA . PRO A 1 85 ? 6.978 -0.083 -14.324 1.00 93.25 85 PRO A CA 1
ATOM 676 C C . PRO A 1 85 ? 5.628 -0.730 -13.985 1.00 93.25 85 PRO A C 1
ATOM 678 O O . PRO A 1 85 ? 4.617 -0.028 -13.854 1.00 93.25 85 PRO A O 1
ATOM 681 N N . PRO A 1 86 ? 5.587 -2.063 -13.814 1.00 96.19 86 PRO A N 1
ATOM 682 C CA . PRO A 1 86 ? 4.387 -2.730 -13.340 1.00 96.19 86 PRO A CA 1
ATOM 683 C C . PRO A 1 86 ? 4.011 -2.226 -11.941 1.00 96.19 86 PRO A C 1
ATOM 685 O O . PRO A 1 86 ? 4.863 -1.894 -11.116 1.00 96.19 86 PRO A O 1
ATOM 688 N N . MET A 1 87 ? 2.708 -2.174 -11.673 1.00 97.19 87 MET A N 1
ATOM 689 C CA . MET A 1 87 ? 2.167 -1.657 -10.418 1.00 97.19 87 MET A CA 1
ATOM 690 C C . MET A 1 87 ? 1.622 -2.804 -9.573 1.00 97.19 87 MET A C 1
ATOM 692 O O . MET A 1 87 ? 0.856 -3.634 -10.063 1.00 97.19 87 MET A O 1
ATOM 696 N N . LYS A 1 88 ? 1.975 -2.817 -8.291 1.00 97.62 88 LYS A N 1
ATOM 697 C CA . LYS A 1 88 ? 1.321 -3.642 -7.272 1.00 97.62 88 LYS A CA 1
ATOM 698 C C . LYS A 1 88 ? 0.308 -2.810 -6.498 1.00 97.62 88 LYS A C 1
ATOM 700 O O . LYS A 1 88 ? 0.405 -1.582 -6.431 1.00 97.62 88 LYS A O 1
ATOM 705 N N . THR A 1 89 ? -0.669 -3.487 -5.914 1.00 98.06 89 THR A N 1
ATOM 706 C CA . THR A 1 89 ? -1.816 -2.851 -5.263 1.00 98.06 89 THR A CA 1
ATOM 707 C C . THR A 1 89 ? -2.006 -3.380 -3.855 1.00 98.06 89 THR A C 1
ATOM 709 O O . THR A 1 89 ? -1.670 -4.525 -3.570 1.00 98.06 89 THR A O 1
ATOM 712 N N . ARG A 1 90 ? -2.555 -2.563 -2.965 1.00 97.94 90 ARG A N 1
ATOM 713 C CA . ARG A 1 90 ? -3.080 -3.008 -1.669 1.00 97.94 90 ARG A CA 1
ATOM 714 C C . ARG A 1 90 ? -4.357 -2.249 -1.357 1.00 97.94 90 ARG A C 1
ATOM 716 O O . ARG A 1 90 ? -4.602 -1.182 -1.920 1.00 97.94 90 ARG A O 1
ATOM 723 N N . SER A 1 91 ? -5.167 -2.781 -0.460 1.00 97.81 91 SER A N 1
ATOM 724 C CA . SER A 1 91 ? -6.420 -2.159 -0.032 1.00 97.81 91 SER A CA 1
ATOM 725 C C . SER A 1 91 ? -6.431 -1.957 1.471 1.00 97.81 91 SER A C 1
ATOM 727 O O . SER A 1 91 ? -5.636 -2.551 2.195 1.00 97.81 91 SER A O 1
ATOM 729 N N . VAL A 1 92 ? -7.325 -1.110 1.966 1.00 97.88 92 VAL A N 1
ATOM 730 C CA . VAL A 1 92 ? -7.552 -1.023 3.410 1.00 97.88 92 VAL A CA 1
ATOM 731 C C . VAL A 1 92 ? -8.128 -2.349 3.909 1.00 97.88 92 VAL A C 1
ATOM 733 O O . VAL A 1 92 ? -9.062 -2.892 3.322 1.00 97.88 92 VAL A O 1
ATOM 736 N N . ASN A 1 93 ? -7.585 -2.874 5.006 1.00 97.12 93 ASN A N 1
ATOM 737 C CA . ASN A 1 93 ? -8.166 -4.017 5.690 1.00 97.12 93 ASN A CA 1
ATOM 738 C C . ASN A 1 93 ? -9.436 -3.563 6.425 1.00 97.12 93 ASN A C 1
ATOM 740 O O . ASN A 1 93 ? -9.364 -2.934 7.483 1.00 97.12 93 ASN A O 1
ATOM 744 N N . GLN A 1 94 ? -10.602 -3.889 5.871 1.00 94.56 94 GLN A N 1
ATOM 745 C CA . GLN A 1 94 ? -11.890 -3.411 6.369 1.00 94.56 94 GLN A CA 1
ATOM 746 C C . GLN A 1 94 ? -12.165 -3.810 7.827 1.00 94.56 94 GLN A C 1
ATOM 748 O O . GLN A 1 94 ? -12.730 -3.010 8.571 1.00 94.56 94 GLN A O 1
ATOM 753 N N . SER A 1 95 ? -11.724 -4.993 8.269 1.00 94.81 95 SER A N 1
ATOM 754 C CA . SER A 1 95 ? -11.930 -5.446 9.653 1.00 94.81 95 SER A CA 1
ATOM 755 C C . SER A 1 95 ? -11.050 -4.712 10.669 1.00 94.81 95 SER A C 1
ATOM 757 O O . SER A 1 95 ? -11.311 -4.781 11.866 1.00 94.81 95 SER A O 1
ATOM 759 N N . SER A 1 96 ? -10.015 -4.005 10.207 1.00 95.88 96 SER A N 1
ATOM 760 C CA . SER A 1 96 ? -9.108 -3.221 11.054 1.00 95.88 96 SER A CA 1
ATOM 761 C C . SER A 1 96 ? -9.567 -1.776 11.275 1.00 95.88 96 SER A C 1
ATOM 763 O O . SER A 1 96 ? -8.931 -1.047 12.036 1.00 95.88 96 SER A O 1
ATOM 765 N N . ILE A 1 97 ? -10.634 -1.336 10.597 1.00 95.69 97 ILE A N 1
ATOM 766 C CA . ILE A 1 97 ? -11.102 0.049 10.668 1.00 95.69 97 ILE A CA 1
ATOM 767 C C . ILE A 1 97 ? -11.729 0.308 12.039 1.00 95.69 97 ILE A C 1
ATOM 769 O O . ILE A 1 97 ? -12.772 -0.245 12.388 1.00 95.69 97 ILE A O 1
ATOM 773 N N . ILE A 1 98 ? -11.124 1.223 12.788 1.00 93.38 98 ILE A N 1
ATOM 774 C CA . ILE A 1 98 ? -11.633 1.743 14.052 1.00 93.38 98 ILE A CA 1
ATOM 775 C C . ILE A 1 98 ? -12.074 3.183 13.811 1.00 93.38 98 ILE A C 1
ATOM 777 O O . ILE A 1 98 ? -11.264 4.043 13.462 1.00 93.38 98 ILE A O 1
ATOM 781 N N . GLN A 1 99 ? -13.368 3.442 14.009 1.00 92.50 99 GLN A N 1
ATOM 782 C CA . GLN A 1 99 ? -13.933 4.783 13.891 1.00 92.50 99 GLN A CA 1
ATOM 783 C C . GLN A 1 99 ? -13.337 5.736 14.925 1.00 92.50 99 GLN A C 1
ATOM 785 O O . GLN A 1 99 ? -13.060 5.348 16.066 1.00 92.50 99 GLN A O 1
ATOM 790 N N . ALA A 1 100 ? -13.199 6.998 14.520 1.00 92.31 100 ALA A N 1
ATOM 791 C CA . ALA A 1 100 ? -12.832 8.055 15.444 1.00 92.31 100 ALA A CA 1
ATOM 792 C C . ALA A 1 100 ? -13.895 8.201 16.546 1.00 92.31 100 ALA A C 1
ATOM 794 O O . ALA A 1 100 ? -15.092 8.025 16.302 1.00 92.31 100 ALA A O 1
ATOM 795 N N . ARG A 1 101 ? -13.446 8.518 17.760 1.00 88.69 101 ARG A N 1
ATOM 796 C CA . ARG A 1 101 ? -14.281 8.777 18.940 1.00 88.69 101 ARG A CA 1
ATOM 797 C C . ARG A 1 101 ? -13.854 10.084 19.598 1.00 88.69 101 ARG A C 1
ATOM 799 O O . ARG A 1 101 ? -12.702 10.486 19.450 1.00 88.69 101 ARG A O 1
ATOM 806 N N . GLY A 1 102 ? -14.774 10.701 20.333 1.00 83.25 102 GLY A N 1
ATOM 807 C CA . GLY A 1 102 ? -14.575 12.010 20.950 1.00 83.25 102 GLY A CA 1
ATOM 808 C C . GLY A 1 102 ? -14.943 13.166 20.016 1.00 83.25 102 GLY A C 1
ATOM 809 O O . GLY A 1 102 ? -15.722 12.995 19.078 1.00 83.25 102 GLY A O 1
ATOM 810 N N . SER A 1 103 ? -14.415 14.351 20.305 1.00 84.12 103 SER A N 1
ATOM 811 C CA . SER A 1 103 ? -14.753 15.610 19.624 1.00 84.12 103 SER A CA 1
ATOM 812 C C . SER A 1 103 ? -13.600 16.195 18.805 1.00 84.12 103 SER A C 1
ATOM 814 O O . SER A 1 103 ? -13.837 17.026 17.929 1.00 84.12 103 SER A O 1
ATOM 816 N N . ILE A 1 104 ? -12.363 15.750 19.052 1.00 89.00 104 ILE A N 1
ATOM 817 C CA . ILE A 1 104 ? -11.165 16.316 18.417 1.00 89.00 104 ILE A CA 1
ATOM 818 C C . ILE A 1 104 ? -10.964 15.783 16.991 1.00 89.00 104 ILE A C 1
ATOM 820 O O . ILE A 1 104 ? -10.586 16.529 16.086 1.00 89.00 104 ILE A O 1
ATOM 824 N N . TYR A 1 105 ? -11.195 14.487 16.769 1.00 90.06 105 TYR A N 1
ATOM 825 C CA . TYR A 1 105 ? -10.875 13.831 15.500 1.00 90.06 105 TYR A CA 1
ATOM 826 C C . TYR A 1 105 ? -12.090 13.706 14.581 1.00 90.06 105 TYR A C 1
ATOM 828 O O . TYR A 1 105 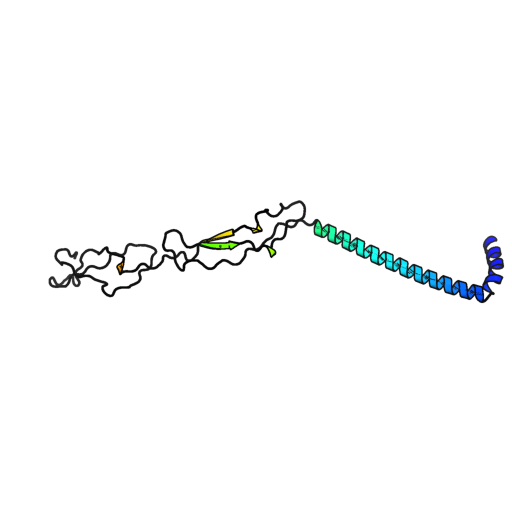? -13.190 13.358 15.004 1.00 90.06 105 TYR A O 1
ATOM 836 N N . LYS A 1 106 ? -11.870 13.926 13.280 1.00 91.44 106 LYS A N 1
ATOM 837 C CA . LYS A 1 106 ? -12.894 13.693 12.255 1.00 91.44 106 LYS A CA 1
ATOM 838 C C . LYS A 1 106 ? -13.216 12.194 12.132 1.00 91.44 106 LYS A C 1
ATOM 840 O O . LYS A 1 106 ? -12.305 11.373 12.270 1.00 91.44 106 LYS A O 1
ATOM 845 N N . PRO A 1 107 ? -14.475 11.832 11.816 1.00 92.19 107 PRO A N 1
ATOM 846 C CA . PRO A 1 107 ? -14.854 10.447 11.545 1.00 92.19 107 PRO A CA 1
ATOM 847 C C . PRO A 1 107 ? -14.058 9.870 10.371 1.00 92.19 107 PRO A C 1
ATOM 849 O O . PRO A 1 107 ? -13.568 10.615 9.514 1.00 92.19 107 PRO A O 1
ATOM 852 N N . CYS A 1 108 ? -13.947 8.539 10.312 1.00 94.31 108 CYS A N 1
ATOM 853 C CA . CYS A 1 108 ? -13.304 7.902 9.171 1.00 94.31 108 CYS A CA 1
ATOM 854 C C . CYS A 1 108 ? -14.049 8.265 7.873 1.00 94.31 108 CYS A C 1
ATOM 856 O O . CYS A 1 108 ? -15.284 8.317 7.866 1.00 94.31 108 CYS A O 1
ATOM 858 N N . PRO A 1 109 ? -13.331 8.477 6.758 1.00 94.94 109 PRO A N 1
ATOM 859 C CA . PRO A 1 109 ? -13.961 8.692 5.462 1.00 94.94 109 PRO A CA 1
ATOM 860 C C . PRO A 1 109 ? -14.901 7.537 5.086 1.00 94.94 109 PRO A C 1
ATOM 862 O O . PRO A 1 109 ? -14.585 6.372 5.326 1.00 94.94 109 PRO A O 1
ATOM 865 N N . LYS A 1 110 ? -16.049 7.845 4.468 1.00 93.56 110 LYS A N 1
ATOM 866 C CA . LYS A 1 110 ? -17.047 6.828 4.076 1.00 93.56 110 LYS A CA 1
ATOM 867 C C . LYS A 1 110 ? -16.508 5.847 3.032 1.00 93.56 110 LYS A C 1
ATOM 869 O O . LYS A 1 110 ? -16.901 4.688 3.012 1.00 93.56 110 LYS A O 1
ATOM 874 N N . ASP A 1 111 ? -15.593 6.314 2.193 1.00 95.12 111 ASP A N 1
ATOM 875 C CA . ASP A 1 111 ? -14.933 5.551 1.138 1.00 95.12 111 ASP A CA 1
ATOM 876 C C . ASP A 1 111 ? -13.709 4.767 1.638 1.00 95.12 111 ASP A C 1
ATOM 878 O O . ASP A 1 111 ? -13.109 4.033 0.855 1.00 95.12 111 ASP A O 1
ATOM 882 N N . LEU A 1 112 ? -13.334 4.887 2.921 1.00 95.31 112 LEU A N 1
ATOM 883 C CA . LEU A 1 112 ? -12.088 4.333 3.462 1.00 95.31 112 LEU A CA 1
ATOM 884 C C . LEU A 1 112 ? -11.929 2.835 3.168 1.00 95.31 112 LEU A C 1
ATOM 886 O O . LEU A 1 112 ? -10.862 2.417 2.734 1.00 95.31 112 LEU A O 1
ATOM 890 N N . ALA A 1 113 ? -12.994 2.047 3.335 1.00 93.06 113 ALA A N 1
ATOM 891 C CA . ALA A 1 113 ? -12.974 0.604 3.082 1.00 93.06 113 ALA A CA 1
ATOM 892 C C . ALA A 1 113 ? -12.713 0.242 1.607 1.00 93.06 113 ALA A C 1
ATOM 894 O O . ALA A 1 113 ? -12.204 -0.833 1.315 1.00 93.06 113 ALA A O 1
ATOM 895 N N . SER A 1 114 ? -13.038 1.144 0.678 1.00 94.88 114 SER A N 1
ATOM 896 C CA . SER A 1 114 ? -12.835 0.949 -0.762 1.00 94.88 114 SER A CA 1
ATOM 897 C C . SER A 1 114 ? -11.508 1.505 -1.280 1.00 94.88 114 SER A C 1
ATOM 899 O O . SER A 1 114 ? -11.196 1.348 -2.463 1.00 94.88 114 SER A O 1
ATOM 901 N N . ARG A 1 115 ? -10.712 2.159 -0.423 1.00 96.44 115 ARG A N 1
ATOM 902 C CA . ARG A 1 115 ? -9.459 2.779 -0.851 1.00 96.44 115 ARG A CA 1
ATOM 903 C C . ARG A 1 115 ? -8.433 1.733 -1.241 1.00 96.44 115 ARG A C 1
ATOM 905 O O . ARG A 1 115 ? -8.220 0.735 -0.549 1.00 96.44 115 ARG A O 1
ATOM 912 N N . LYS A 1 116 ? -7.762 2.032 -2.347 1.00 97.00 116 LYS A N 1
ATOM 913 C CA . LYS A 1 116 ? -6.638 1.272 -2.869 1.00 97.00 116 LYS A CA 1
ATOM 914 C C . LYS A 1 116 ? -5.423 2.169 -2.943 1.00 97.00 116 LYS A C 1
ATOM 916 O O . LYS A 1 116 ? -5.535 3.357 -3.236 1.00 97.00 116 LYS A O 1
ATOM 921 N N . ASP A 1 117 ? -4.288 1.560 -2.677 1.00 97.50 117 ASP A N 1
ATOM 922 C CA . ASP A 1 117 ? -2.981 2.168 -2.797 1.00 97.50 117 ASP A CA 1
ATOM 923 C C . ASP A 1 117 ? -2.181 1.407 -3.856 1.00 97.50 117 ASP A C 1
ATOM 925 O O . ASP A 1 117 ? -2.356 0.196 -4.041 1.00 97.50 117 ASP A O 1
ATOM 929 N N . PHE A 1 118 ? -1.339 2.137 -4.576 1.00 97.38 118 PHE A N 1
ATOM 930 C CA . PHE A 1 118 ? -0.621 1.658 -5.748 1.00 97.38 118 PHE A CA 1
ATOM 931 C C . PHE A 1 118 ? 0.848 2.024 -5.608 1.00 97.38 118 PHE A C 1
ATOM 933 O O . PHE A 1 118 ? 1.184 3.173 -5.332 1.00 97.38 118 PHE A O 1
ATOM 940 N N . ALA A 1 119 ? 1.729 1.059 -5.849 1.00 97.19 119 ALA A N 1
ATOM 941 C CA . ALA A 1 119 ? 3.166 1.292 -5.842 1.00 97.19 119 ALA A CA 1
ATOM 942 C C . ALA A 1 119 ? 3.826 0.612 -7.046 1.00 97.19 119 ALA A C 1
ATOM 944 O O . ALA A 1 119 ? 3.405 -0.488 -7.422 1.00 97.19 119 ALA A O 1
ATOM 945 N N . PRO A 1 120 ? 4.864 1.223 -7.641 1.00 96.94 120 PRO A N 1
ATOM 946 C CA . PRO A 1 120 ? 5.656 0.557 -8.659 1.00 96.94 120 PRO A CA 1
ATOM 947 C C . PRO A 1 120 ? 6.397 -0.631 -8.046 1.00 96.94 120 PRO A C 1
ATOM 949 O O . PRO A 1 120 ? 6.780 -0.628 -6.871 1.00 96.94 120 PRO A O 1
ATOM 952 N N . CYS A 1 121 ? 6.613 -1.660 -8.848 1.00 96.62 121 CYS A N 1
ATOM 953 C CA . CYS A 1 121 ? 7.483 -2.765 -8.495 1.00 96.62 121 CYS A CA 1
ATOM 954 C C . CYS A 1 121 ? 8.203 -3.301 -9.726 1.00 96.62 121 CYS A C 1
ATOM 956 O O . CYS A 1 121 ? 7.878 -2.905 -10.838 1.00 96.62 121 CYS A O 1
ATOM 958 N N . ASN A 1 122 ? 9.212 -4.154 -9.518 1.00 95.19 122 ASN A N 1
ATOM 959 C CA . ASN A 1 122 ? 10.003 -4.750 -10.598 1.00 95.19 122 ASN A CA 1
ATOM 960 C C . ASN A 1 122 ? 10.410 -3.722 -11.668 1.00 95.19 122 ASN A C 1
ATOM 962 O O . ASN A 1 122 ? 10.149 -3.879 -12.857 1.00 95.19 122 ASN A O 1
ATOM 966 N N . THR A 1 123 ? 11.006 -2.624 -11.200 1.00 93.69 123 THR A N 1
ATOM 967 C CA . THR A 1 123 ? 11.262 -1.411 -11.988 1.00 93.69 123 THR A CA 1
ATOM 968 C C . THR A 1 123 ? 12.406 -1.550 -12.988 1.00 93.69 123 THR A C 1
ATOM 970 O O . THR A 1 123 ? 12.578 -0.678 -13.833 1.00 93.69 123 THR A O 1
ATOM 973 N N . HIS A 1 124 ? 13.193 -2.622 -12.895 1.00 91.62 124 HIS A N 1
ATOM 974 C CA . HIS A 1 124 ? 14.248 -2.920 -13.856 1.00 91.62 124 HIS A CA 1
ATOM 975 C C . HIS A 1 124 ? 13.641 -3.280 -15.217 1.00 91.62 124 HIS A C 1
ATOM 977 O O . HIS A 1 124 ? 12.578 -3.902 -15.282 1.00 91.62 124 HIS A O 1
ATOM 983 N N . ARG A 1 125 ? 14.308 -2.902 -16.312 1.00 92.25 125 ARG A N 1
ATOM 984 C CA . ARG A 1 125 ? 13.832 -3.237 -17.657 1.00 92.25 125 ARG A CA 1
ATOM 985 C C . ARG A 1 125 ? 13.948 -4.722 -17.937 1.00 92.25 125 ARG A C 1
ATOM 987 O O . ARG A 1 125 ? 14.887 -5.381 -17.493 1.00 92.25 125 ARG A O 1
ATOM 994 N N . CYS A 1 126 ? 12.986 -5.232 -18.695 1.00 92.38 126 CYS A N 1
ATOM 995 C CA . CYS A 1 126 ? 13.072 -6.586 -19.213 1.00 92.38 126 CYS A CA 1
ATOM 996 C C . CYS A 1 126 ? 14.274 -6.722 -20.157 1.00 92.38 126 CYS A C 1
ATOM 998 O O . CYS A 1 126 ? 14.556 -5.778 -20.902 1.00 92.38 126 CYS A O 1
ATOM 1000 N N . PRO A 1 127 ? 14.959 -7.880 -20.157 1.00 93.25 127 PRO A N 1
ATOM 1001 C CA . PRO A 1 127 ? 16.003 -8.146 -21.129 1.00 93.25 127 PRO A CA 1
ATOM 1002 C C . PRO A 1 127 ? 15.463 -8.040 -22.555 1.00 93.25 127 PRO A C 1
ATOM 1004 O O . PRO A 1 127 ? 14.381 -8.552 -22.857 1.00 93.25 127 PRO A O 1
ATOM 1007 N N . ILE A 1 128 ? 16.220 -7.384 -23.428 1.00 92.25 128 ILE A N 1
ATOM 1008 C CA . ILE A 1 128 ? 15.970 -7.415 -24.866 1.00 92.25 128 ILE A CA 1
ATOM 1009 C C . ILE A 1 128 ? 16.834 -8.496 -25.498 1.00 92.25 128 ILE A C 1
ATOM 1011 O O . ILE A 1 128 ? 17.971 -8.728 -25.090 1.00 92.25 128 ILE A O 1
ATOM 1015 N N . LYS A 1 129 ? 16.298 -9.162 -26.512 1.00 93.12 129 LYS A N 1
ATOM 1016 C CA . LYS A 1 129 ? 17.038 -10.181 -27.251 1.00 93.12 129 LYS A CA 1
ATOM 1017 C C . LYS A 1 129 ? 18.089 -9.532 -28.136 1.00 93.12 129 LYS A C 1
ATOM 1019 O O . LYS A 1 129 ? 17.773 -8.568 -28.840 1.00 93.12 129 LYS A O 1
ATOM 1024 N N . LEU A 1 130 ? 19.297 -10.082 -28.163 1.00 92.31 130 LEU A N 1
ATOM 1025 C CA . LEU A 1 130 ? 20.367 -9.609 -29.036 1.00 92.31 130 LEU A CA 1
ATOM 1026 C C . LEU A 1 130 ? 19.926 -9.609 -30.507 1.00 92.31 130 LEU A C 1
ATOM 1028 O O . LEU A 1 130 ? 20.201 -8.652 -31.232 1.00 92.31 130 LEU A O 1
ATOM 1032 N N . SER A 1 131 ? 19.162 -10.622 -30.925 1.00 91.88 131 SER A N 1
ATOM 1033 C CA . SER A 1 131 ? 18.582 -10.724 -32.270 1.00 91.88 131 SER A CA 1
ATOM 1034 C C . SER A 1 131 ? 17.719 -9.529 -32.686 1.00 91.88 131 SER A C 1
ATOM 1036 O O . SER A 1 131 ? 17.675 -9.211 -33.875 1.00 91.88 131 SER A O 1
ATOM 1038 N N . SER A 1 132 ? 17.085 -8.835 -31.735 1.00 92.19 132 SER A N 1
ATOM 1039 C CA . SER A 1 132 ? 16.194 -7.699 -32.009 1.00 92.19 132 SER A CA 1
ATOM 1040 C C . SER A 1 132 ? 16.927 -6.405 -32.388 1.00 92.19 132 SER A C 1
ATOM 1042 O O . SER A 1 132 ? 16.324 -5.508 -32.979 1.00 92.19 132 SER A O 1
ATOM 1044 N N . ILE A 1 133 ? 18.227 -6.306 -32.094 1.00 91.50 133 ILE A N 1
ATOM 1045 C CA . ILE A 1 133 ? 19.043 -5.110 -32.348 1.00 91.50 133 ILE A CA 1
ATOM 1046 C C . ILE A 1 133 ? 19.627 -5.180 -33.759 1.00 91.50 133 ILE A C 1
ATOM 1048 O O . ILE A 1 133 ? 20.690 -5.753 -33.969 1.00 91.50 133 ILE A O 1
ATOM 1052 N N . ASN A 1 134 ? 18.935 -4.622 -34.748 1.00 89.81 134 ASN A N 1
ATOM 1053 C CA . ASN A 1 134 ? 19.343 -4.741 -36.156 1.00 89.81 134 ASN A CA 1
ATOM 1054 C C . ASN A 1 134 ? 20.467 -3.783 -36.580 1.00 89.81 134 ASN A C 1
ATOM 1056 O O . ASN A 1 134 ? 20.968 -3.883 -37.701 1.00 89.81 134 ASN A O 1
ATOM 1060 N N . GLU A 1 135 ? 20.854 -2.855 -35.710 1.00 92.50 135 GLU A N 1
ATOM 1061 C CA . GLU A 1 135 ? 21.930 -1.909 -35.979 1.00 92.50 135 GLU A CA 1
ATOM 1062 C C . GLU A 1 135 ? 23.295 -2.562 -35.765 1.00 92.50 135 GLU A C 1
ATOM 1064 O O . GLU A 1 135 ? 23.570 -3.160 -34.723 1.00 92.50 135 GLU A O 1
ATOM 1069 N N . TRP A 1 136 ? 24.166 -2.419 -36.759 1.00 91.88 136 TRP A N 1
ATOM 1070 C CA . TRP A 1 136 ? 25.544 -2.893 -36.720 1.00 91.88 136 TRP A CA 1
ATOM 1071 C C . TRP A 1 136 ? 26.490 -1.704 -36.602 1.00 91.88 136 TRP A C 1
ATOM 1073 O O . TRP A 1 136 ? 26.227 -0.628 -37.140 1.00 91.88 136 TRP A O 1
ATOM 1083 N N . THR A 1 137 ? 27.600 -1.898 -35.903 1.00 92.25 137 THR A N 1
ATOM 1084 C CA . THR A 1 137 ? 28.678 -0.913 -35.836 1.00 92.25 137 THR A CA 1
ATOM 1085 C C . THR A 1 137 ? 29.332 -0.721 -37.202 1.00 92.25 137 THR A C 1
ATOM 1087 O O . THR A 1 137 ? 29.106 -1.477 -38.150 1.00 92.25 137 THR A O 1
ATOM 1090 N N . GLN A 1 138 ? 30.233 0.253 -37.298 1.00 91.06 138 GLN A N 1
ATOM 1091 C CA . GLN A 1 138 ? 31.205 0.278 -38.389 1.00 91.06 138 GLN A CA 1
ATOM 1092 C C . GLN A 1 138 ? 32.041 -1.013 -38.434 1.00 91.06 138 GLN A C 1
ATOM 1094 O O . GLN A 1 138 ? 32.089 -1.781 -37.469 1.00 91.06 138 GLN A O 1
ATOM 1099 N N . CYS A 1 139 ? 32.654 -1.258 -39.588 1.00 91.38 139 CYS A N 1
ATOM 1100 C CA . CYS A 1 139 ? 33.494 -2.423 -39.827 1.00 91.38 139 CYS A CA 1
ATOM 1101 C C . CYS A 1 139 ? 34.844 -2.239 -39.111 1.00 91.38 139 CYS A C 1
ATOM 1103 O O . CYS A 1 139 ? 35.439 -1.161 -39.182 1.00 91.38 139 CYS A O 1
ATOM 1105 N N . PHE A 1 140 ? 35.312 -3.275 -38.420 1.00 89.69 140 PHE A N 1
ATOM 1106 C CA . PHE A 1 140 ? 36.586 -3.291 -37.699 1.00 89.69 140 PHE A CA 1
ATOM 1107 C C . PHE A 1 140 ? 37.496 -4.379 -38.265 1.00 89.69 140 PHE A C 1
ATOM 1109 O O . PHE A 1 140 ? 37.012 -5.435 -38.678 1.00 89.69 140 PHE A O 1
ATOM 1116 N N . ARG A 1 141 ? 38.810 -4.131 -38.284 1.00 88.38 141 ARG A N 1
ATOM 1117 C CA . ARG A 1 141 ? 39.814 -5.153 -38.626 1.00 88.38 141 ARG A CA 1
ATOM 1118 C C . ARG A 1 141 ? 40.129 -5.992 -37.392 1.00 88.38 141 ARG A C 1
ATOM 1120 O O . ARG A 1 141 ? 40.324 -5.438 -36.315 1.00 88.38 141 ARG A O 1
ATOM 1127 N N . GLU A 1 142 ? 40.216 -7.308 -37.560 1.00 84.56 142 GLU A N 1
ATOM 1128 C CA . GLU A 1 142 ? 40.654 -8.223 -36.495 1.00 84.56 142 GLU A CA 1
ATOM 1129 C C . GLU A 1 142 ? 42.104 -7.958 -36.068 1.00 84.56 142 GLU A C 1
ATOM 1131 O O . GLU A 1 142 ? 42.422 -7.991 -34.883 1.00 84.56 142 GLU A O 1
ATOM 1136 N N . ASP A 1 143 ? 42.963 -7.625 -37.031 1.00 82.69 143 ASP A N 1
ATOM 1137 C CA . ASP A 1 143 ? 44.338 -7.207 -36.783 1.00 82.69 143 ASP A CA 1
ATOM 1138 C C . ASP A 1 143 ? 44.674 -6.010 -37.678 1.00 82.69 143 ASP A C 1
ATOM 1140 O O . ASP A 1 143 ? 44.644 -6.085 -38.910 1.00 82.69 143 ASP A O 1
ATOM 1144 N N . VAL A 1 144 ? 44.975 -4.887 -37.025 1.00 75.06 144 VAL A N 1
ATOM 1145 C CA . VAL A 1 144 ? 45.257 -3.587 -37.649 1.00 75.06 144 VAL A CA 1
ATOM 1146 C C . VAL A 1 144 ? 46.603 -3.596 -38.386 1.00 75.06 144 VAL A C 1
ATOM 1148 O O . VAL A 1 144 ? 46.825 -2.792 -39.291 1.00 75.06 144 VAL A O 1
ATOM 1151 N N . THR A 1 145 ? 47.514 -4.506 -38.029 1.00 75.12 145 THR A N 1
ATOM 1152 C CA . THR A 1 145 ? 48.876 -4.553 -38.582 1.00 75.12 145 THR A CA 1
ATOM 1153 C C . THR A 1 145 ? 48.973 -5.336 -39.888 1.00 75.12 145 THR A C 1
ATOM 1155 O O . THR A 1 145 ? 49.867 -5.079 -40.696 1.00 75.12 145 THR A O 1
ATOM 1158 N N . ASN A 1 146 ? 48.039 -6.254 -40.135 1.00 73.75 146 ASN A N 1
ATOM 1159 C CA . ASN A 1 146 ? 48.051 -7.126 -41.299 1.00 73.75 146 ASN A CA 1
ATOM 1160 C C . ASN A 1 146 ? 46.868 -6.808 -42.230 1.00 73.75 146 ASN A C 1
ATOM 1162 O O . ASN A 1 146 ? 45.705 -6.973 -41.880 1.00 73.75 146 ASN A O 1
ATOM 1166 N N . GLN A 1 147 ? 47.170 -6.351 -43.451 1.00 67.81 147 GLN A N 1
ATOM 1167 C CA . GLN A 1 147 ? 46.165 -5.884 -44.418 1.00 67.81 147 GLN A CA 1
ATOM 1168 C C . GLN A 1 147 ? 45.277 -7.000 -44.999 1.00 67.81 147 GLN A C 1
ATOM 1170 O O . GLN A 1 147 ? 44.256 -6.693 -45.613 1.00 67.81 147 GLN A O 1
ATOM 1175 N N . ASN A 1 148 ? 45.629 -8.273 -44.785 1.00 69.81 148 ASN A N 1
ATOM 1176 C CA . ASN A 1 148 ? 44.884 -9.439 -45.280 1.00 69.81 148 ASN A CA 1
ATOM 1177 C C . ASN A 1 148 ? 43.978 -10.086 -44.214 1.00 69.81 148 ASN A C 1
ATOM 1179 O O . ASN A 1 148 ? 43.600 -11.251 -44.348 1.00 69.81 148 ASN A O 1
ATOM 1183 N N . THR A 1 149 ? 43.666 -9.374 -43.131 1.00 77.88 149 THR A N 1
ATOM 1184 C CA . THR A 1 149 ? 42.857 -9.904 -42.026 1.00 77.88 149 THR A CA 1
ATOM 1185 C C . THR A 1 149 ? 41.364 -9.803 -42.297 1.00 77.88 149 THR A C 1
ATOM 1187 O O . THR A 1 149 ? 40.907 -9.048 -43.158 1.00 77.88 149 THR A O 1
ATOM 1190 N N . LYS A 1 150 ? 40.588 -10.618 -41.577 1.00 87.25 150 LYS A N 1
ATOM 1191 C CA . LYS A 1 150 ? 39.130 -10.582 -41.655 1.00 87.25 150 LYS A CA 1
ATOM 1192 C C . LYS A 1 150 ? 38.617 -9.312 -40.987 1.00 87.25 150 LYS A C 1
ATOM 1194 O O . LYS A 1 150 ? 39.164 -8.857 -39.981 1.00 87.25 150 LYS A O 1
ATOM 1199 N N . CYS A 1 151 ? 37.547 -8.759 -41.547 1.00 90.38 151 CYS A N 1
ATOM 1200 C CA . CYS A 1 151 ? 36.859 -7.623 -40.960 1.00 90.38 151 CYS A CA 1
ATOM 1201 C C . CYS A 1 151 ? 35.459 -8.018 -40.531 1.00 90.38 151 CYS A C 1
ATOM 1203 O O . CYS A 1 151 ? 34.758 -8.742 -41.242 1.00 90.38 151 CYS A O 1
ATOM 1205 N N . TYR A 1 152 ? 35.058 -7.518 -39.369 1.00 91.75 152 TYR A N 1
ATOM 1206 C CA . TYR A 1 152 ? 33.788 -7.860 -38.757 1.00 91.75 152 TYR A CA 1
ATOM 1207 C C . TYR A 1 152 ? 33.069 -6.626 -38.214 1.00 91.75 152 TYR A C 1
ATOM 1209 O O . TYR A 1 152 ? 33.663 -5.594 -37.896 1.00 91.75 152 TYR A O 1
ATOM 1217 N N . GLN A 1 153 ? 31.753 -6.749 -38.111 1.00 92.94 153 GLN A N 1
ATOM 1218 C CA . GLN A 1 153 ? 30.873 -5.831 -37.404 1.00 92.94 153 GLN A CA 1
ATOM 1219 C C . GLN A 1 153 ? 30.303 -6.539 -36.182 1.00 92.94 153 GLN A C 1
ATOM 1221 O O . GLN A 1 153 ? 30.116 -7.757 -36.179 1.00 92.94 153 GLN A O 1
ATOM 1226 N N . MET A 1 154 ? 29.993 -5.755 -35.158 1.00 91.69 154 MET A N 1
ATOM 1227 C CA . MET A 1 154 ? 29.248 -6.190 -33.979 1.00 91.69 154 MET A CA 1
ATOM 1228 C C . MET A 1 154 ? 27.927 -5.422 -33.907 1.00 91.69 154 MET A C 1
ATOM 1230 O O . MET A 1 154 ? 27.761 -4.398 -34.576 1.00 91.69 154 MET A O 1
ATOM 1234 N N . ARG A 1 155 ? 26.960 -5.909 -33.127 1.00 91.44 155 ARG A N 1
ATOM 1235 C CA . ARG A 1 155 ? 25.708 -5.167 -32.923 1.00 91.44 155 ARG A CA 1
ATOM 1236 C C . ARG A 1 155 ? 25.976 -3.897 -32.122 1.00 91.44 155 ARG A C 1
ATOM 1238 O O . ARG A 1 155 ? 26.720 -3.918 -31.143 1.00 91.44 155 ARG A O 1
ATOM 1245 N N . ASN A 1 156 ? 25.379 -2.792 -32.552 1.00 91.69 156 ASN A N 1
ATOM 1246 C CA . ASN A 1 156 ? 25.546 -1.497 -31.910 1.00 91.69 156 ASN A CA 1
ATOM 1247 C C . ASN A 1 156 ? 24.628 -1.398 -30.683 1.00 91.69 156 ASN A C 1
ATOM 1249 O O . ASN A 1 156 ? 23.420 -1.210 -30.817 1.00 91.69 156 ASN A O 1
ATOM 1253 N N . LEU A 1 157 ? 25.199 -1.555 -29.487 1.00 90.75 157 LEU A N 1
ATOM 1254 C CA . LEU A 1 157 ? 24.468 -1.439 -28.226 1.00 90.75 157 LEU A CA 1
ATOM 1255 C C . LEU A 1 157 ? 24.484 0.015 -27.753 1.00 90.75 157 LEU A C 1
ATOM 1257 O O . LEU A 1 157 ? 25.537 0.562 -27.426 1.00 90.75 157 LEU A O 1
ATOM 1261 N N . THR A 1 158 ? 23.315 0.649 -27.695 1.00 86.00 158 THR A N 1
ATOM 1262 C CA . THR A 1 158 ? 23.189 2.004 -27.149 1.00 86.00 158 THR A CA 1
ATOM 1263 C C . THR A 1 158 ? 23.282 1.981 -25.626 1.00 86.00 158 THR A C 1
ATOM 1265 O O . THR A 1 158 ? 22.811 1.050 -24.977 1.00 86.00 158 THR A O 1
ATOM 1268 N N . ILE A 1 159 ? 23.874 3.014 -25.027 1.00 83.69 159 ILE A N 1
ATOM 1269 C CA . ILE A 1 159 ? 23.936 3.125 -23.564 1.00 83.69 159 ILE A CA 1
ATOM 1270 C C . ILE A 1 159 ? 22.510 3.276 -23.020 1.00 83.69 159 ILE A C 1
ATOM 1272 O O . ILE A 1 159 ? 21.781 4.179 -23.433 1.00 83.69 159 ILE A O 1
ATOM 1276 N N . GLY A 1 160 ? 22.119 2.416 -22.080 1.00 82.19 160 GLY A N 1
ATOM 1277 C CA . GLY A 1 160 ? 20.823 2.498 -21.417 1.00 82.19 160 GLY A CA 1
ATOM 1278 C C . GLY A 1 160 ? 20.654 1.488 -20.286 1.00 82.19 160 GLY A C 1
ATOM 1279 O O . GLY A 1 160 ? 21.471 0.588 -20.103 1.00 82.19 160 GLY A O 1
ATOM 1280 N N . ASP A 1 161 ? 19.558 1.637 -19.543 1.00 81.12 161 ASP A N 1
ATOM 1281 C CA . ASP A 1 161 ? 19.220 0.794 -18.391 1.00 81.12 161 ASP A CA 1
ATOM 1282 C C . ASP A 1 161 ? 18.467 -0.470 -18.833 1.00 81.12 161 ASP A C 1
ATOM 1284 O O . ASP A 1 161 ? 17.286 -0.646 -18.526 1.00 81.12 161 ASP A O 1
ATOM 1288 N N . TYR A 1 162 ? 19.119 -1.345 -19.599 1.00 84.19 162 TYR A N 1
ATOM 1289 C CA . TYR A 1 162 ? 18.534 -2.611 -20.043 1.00 84.19 162 TYR A CA 1
ATOM 1290 C C . TYR A 1 162 ? 19.556 -3.748 -20.058 1.00 84.19 162 TYR A C 1
ATOM 1292 O O . TYR A 1 162 ? 20.758 -3.545 -20.208 1.00 84.19 162 TYR A O 1
ATOM 1300 N N . LEU A 1 163 ? 19.054 -4.968 -19.885 1.00 90.12 163 LEU A N 1
ATOM 1301 C CA . LEU A 1 163 ? 19.841 -6.185 -20.046 1.00 90.12 163 LEU A CA 1
ATOM 1302 C C . LEU A 1 163 ? 19.697 -6.692 -21.481 1.00 90.12 163 LEU A C 1
ATOM 1304 O O . LEU A 1 163 ? 18.644 -6.522 -22.098 1.00 90.12 163 LEU A O 1
ATOM 1308 N N . VAL A 1 164 ? 20.739 -7.338 -21.998 1.00 92.19 164 VAL A N 1
ATOM 1309 C CA . VAL A 1 164 ? 20.707 -7.998 -23.307 1.00 92.19 164 VAL A CA 1
ATOM 1310 C C . VAL A 1 164 ? 20.835 -9.501 -23.103 1.00 92.19 164 VAL A C 1
ATOM 1312 O O . VAL A 1 164 ? 21.785 -9.972 -22.481 1.00 92.19 164 VAL A O 1
ATOM 1315 N N . GLU A 1 165 ? 19.868 -10.249 -23.617 1.00 94.25 165 GLU A N 1
ATOM 1316 C CA . GLU A 1 165 ? 19.887 -11.708 -23.650 1.00 94.25 165 GLU A CA 1
ATOM 1317 C C . GLU A 1 165 ? 20.552 -12.176 -24.948 1.00 94.25 165 GLU A C 1
ATOM 1319 O O . GLU A 1 165 ? 20.123 -11.804 -26.042 1.00 94.25 165 GLU A O 1
ATOM 1324 N N . ILE A 1 166 ? 21.602 -12.994 -24.836 1.00 93.69 166 ILE A N 1
ATOM 1325 C CA . ILE A 1 166 ? 22.278 -13.590 -25.993 1.00 93.69 166 ILE A CA 1
ATOM 1326 C C . ILE A 1 166 ? 21.455 -14.795 -26.455 1.00 93.69 166 ILE A C 1
ATOM 1328 O O . ILE A 1 166 ? 21.593 -15.895 -25.927 1.00 93.69 166 ILE A O 1
ATOM 1332 N N . ASP A 1 167 ? 20.579 -14.568 -27.430 1.00 95.44 167 ASP A N 1
ATOM 1333 C CA . ASP A 1 167 ? 19.656 -15.574 -27.965 1.00 95.44 167 ASP A CA 1
ATOM 1334 C C . ASP A 1 167 ? 20.115 -16.194 -29.295 1.00 95.44 167 ASP A C 1
ATOM 1336 O O . ASP A 1 167 ? 19.501 -17.141 -29.785 1.00 95.44 167 ASP A O 1
ATOM 1340 N N . ILE A 1 168 ? 21.194 -15.670 -29.879 1.00 92.31 168 ILE A N 1
ATOM 1341 C CA . ILE A 1 168 ? 21.756 -16.103 -31.162 1.00 92.31 168 ILE A CA 1
ATOM 1342 C C . ILE A 1 168 ? 23.265 -16.364 -31.049 1.00 92.31 168 ILE A C 1
ATOM 1344 O O . ILE A 1 168 ? 23.942 -15.684 -30.275 1.00 92.31 168 ILE A O 1
ATOM 1348 N N . PRO A 1 169 ? 23.810 -17.317 -31.828 1.00 89.31 169 PRO A N 1
ATOM 1349 C CA . PRO A 1 169 ? 25.242 -17.622 -31.819 1.00 89.31 169 PRO A CA 1
ATOM 1350 C C . PRO A 1 169 ? 26.084 -16.588 -32.588 1.00 89.31 169 PRO A C 1
ATOM 1352 O O . PRO A 1 169 ? 27.257 -16.397 -32.272 1.00 89.31 169 PRO A O 1
ATOM 1355 N N . ASP A 1 170 ? 25.495 -15.903 -33.572 1.00 85.81 170 ASP A N 1
ATOM 1356 C CA . ASP A 1 170 ? 26.199 -14.965 -34.452 1.00 85.81 170 ASP A CA 1
ATOM 1357 C C . ASP A 1 170 ? 26.350 -13.589 -33.784 1.00 85.81 170 ASP A C 1
ATOM 1359 O O . ASP A 1 170 ? 25.561 -12.661 -33.995 1.00 85.81 170 ASP A O 1
ATOM 1363 N N . LEU A 1 171 ? 27.368 -13.470 -32.930 1.00 89.62 171 LEU A N 1
ATOM 1364 C CA . LEU A 1 171 ? 27.714 -12.223 -32.233 1.00 89.62 171 LEU A CA 1
ATOM 1365 C C . LEU A 1 171 ? 28.347 -11.182 -33.167 1.00 89.62 171 LEU A C 1
ATOM 1367 O O . LEU A 1 171 ? 28.256 -9.976 -32.918 1.00 89.62 171 LEU A O 1
ATOM 1371 N N . THR A 1 172 ? 28.982 -11.652 -34.238 1.00 91.38 172 THR A N 1
ATOM 1372 C CA . THR A 1 172 ? 29.658 -10.838 -35.243 1.00 91.38 172 THR A CA 1
ATOM 1373 C C . THR A 1 172 ? 29.187 -11.206 -36.644 1.00 91.38 172 THR A C 1
ATOM 1375 O O . THR A 1 172 ? 28.662 -12.293 -36.886 1.00 91.38 172 THR A O 1
ATOM 1378 N N . LYS A 1 173 ? 29.362 -10.272 -37.577 1.00 90.88 173 LYS A N 1
ATOM 1379 C CA . LYS A 1 173 ? 29.065 -10.468 -38.996 1.00 90.88 173 LYS A CA 1
ATOM 1380 C C . LYS A 1 173 ? 30.229 -9.972 -39.841 1.00 90.88 173 LYS A C 1
ATOM 1382 O O . LYS A 1 173 ? 30.731 -8.878 -39.595 1.00 90.88 173 LYS A O 1
ATOM 1387 N N . ASP A 1 174 ? 30.608 -10.743 -40.854 1.00 91.38 174 ASP A N 1
ATOM 1388 C CA . ASP A 1 174 ? 31.657 -10.353 -41.797 1.00 91.38 174 ASP A CA 1
ATOM 1389 C C . ASP A 1 174 ? 31.261 -9.107 -42.610 1.00 91.38 174 ASP A C 1
ATOM 1391 O O . ASP A 1 174 ? 30.106 -8.943 -43.024 1.00 91.38 174 ASP A O 1
ATOM 1395 N N . CYS A 1 175 ? 32.237 -8.234 -42.859 1.00 90.12 175 CYS A N 1
ATOM 1396 C CA . CYS A 1 175 ? 32.070 -6.990 -43.611 1.00 90.12 175 CYS A CA 1
ATOM 1397 C C . CYS A 1 175 ? 33.253 -6.713 -44.550 1.00 90.12 175 CYS A C 1
ATOM 1399 O O . CYS A 1 175 ? 34.325 -7.302 -44.435 1.00 90.12 175 CYS A O 1
ATOM 1401 N N . ASP A 1 176 ? 33.057 -5.792 -45.500 1.00 88.12 176 ASP A N 1
ATOM 1402 C CA . ASP A 1 176 ? 34.112 -5.386 -46.432 1.00 88.12 176 ASP A CA 1
ATOM 1403 C C . ASP A 1 176 ? 35.150 -4.487 -45.740 1.00 88.12 176 ASP A C 1
ATOM 1405 O O . ASP A 1 176 ? 34.851 -3.363 -45.324 1.00 88.12 176 ASP A O 1
ATOM 1409 N N . CYS A 1 177 ? 36.395 -4.965 -45.690 1.00 84.19 177 CYS A N 1
ATOM 1410 C CA . CYS A 1 177 ? 37.549 -4.277 -45.116 1.00 84.19 177 CYS A CA 1
ATOM 1411 C C . CYS A 1 177 ? 37.884 -2.920 -45.752 1.00 84.19 177 CYS A C 1
ATOM 1413 O O . CYS A 1 177 ? 38.641 -2.137 -45.166 1.00 84.19 177 CYS A O 1
ATOM 1415 N N . ARG A 1 178 ? 37.344 -2.609 -46.937 1.00 81.06 178 ARG A N 1
ATOM 1416 C CA . ARG A 1 178 ? 37.469 -1.274 -47.548 1.00 81.06 178 ARG A CA 1
ATOM 1417 C C . ARG A 1 178 ? 36.752 -0.190 -46.745 1.00 81.06 178 ARG A C 1
ATOM 1419 O O . ARG A 1 178 ? 37.183 0.955 -46.770 1.00 81.06 178 ARG A O 1
ATOM 1426 N N . ASN A 1 179 ? 35.712 -0.567 -46.003 1.00 77.44 179 ASN A N 1
ATOM 1427 C CA . ASN A 1 179 ? 34.946 0.327 -45.136 1.00 77.44 179 ASN A CA 1
ATOM 1428 C C . ASN A 1 179 ? 35.368 0.211 -43.662 1.00 77.44 179 ASN A C 1
ATOM 1430 O O . ASN A 1 179 ? 34.679 0.737 -42.787 1.00 77.44 179 ASN A O 1
ATOM 1434 N N . ALA A 1 180 ? 36.449 -0.524 -43.376 1.00 77.62 180 ALA A N 1
ATOM 1435 C CA . ALA A 1 180 ? 36.905 -0.741 -42.014 1.00 77.62 180 ALA A CA 1
ATOM 1436 C C . ALA A 1 180 ? 37.701 0.456 -41.499 1.00 77.62 180 ALA A C 1
ATOM 1438 O O . ALA A 1 180 ? 38.638 0.924 -42.155 1.00 77.62 180 ALA A O 1
ATOM 1439 N N . VAL A 1 181 ? 37.333 0.917 -40.306 1.00 74.56 181 VAL A N 1
ATOM 1440 C CA . VAL A 1 181 ? 38.108 1.917 -39.572 1.00 74.56 181 VAL A CA 1
ATOM 1441 C C . VAL A 1 181 ? 39.326 1.219 -38.966 1.00 74.56 181 VAL A C 1
ATOM 1443 O O . VAL A 1 181 ? 39.223 0.070 -38.533 1.00 74.56 181 VAL A O 1
ATOM 1446 N N . ASN A 1 182 ? 40.482 1.887 -39.032 1.00 60.94 182 ASN A N 1
ATOM 1447 C CA . ASN A 1 182 ? 41.736 1.387 -38.463 1.00 60.94 182 ASN A CA 1
ATOM 1448 C C . ASN A 1 182 ? 41.686 1.333 -36.938 1.00 60.94 182 ASN A C 1
ATOM 1450 O O . ASN A 1 182 ? 41.105 2.270 -36.343 1.00 60.94 182 ASN A O 1
#

Radius of gyration: 48.65 Å; chains: 1; bounding box: 94×34×133 Å